Protein AF-A0A1G3JG49-F1 (afdb_monomer)

Secondary structure (DSSP, 8-state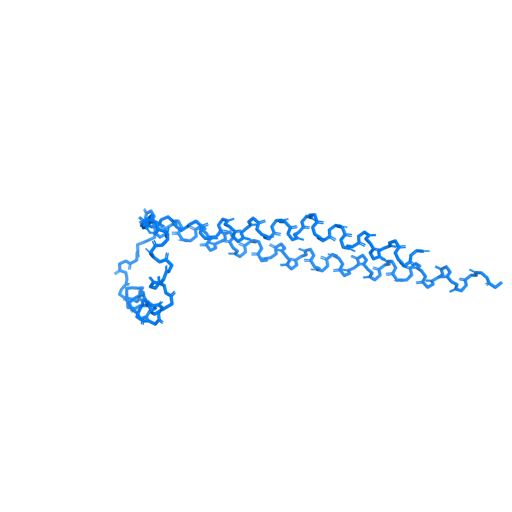):
--HHHHHHHHHHHHHHHHHHHHHHHHHHHHHHHHHHHHHHHHHHHTTSS-TTSHHHHHHHHHHHHHHHHHHTTGGGTS---TT---HHHHHHHHHHHIIIIIHHHHHHHHHHHH-

Mean predicted aligned error: 12.76 Å

pLDDT: mean 77.14, std 14.0, range [46.72, 94.19]

Sequence (115 aa):
MCGDAAWKANSVLELLNALNGIVYIVLEAVWWIIIVQAVLSWLIAFNVINTSNEYVRNGLYALDRMTEPLYRPVRKILPDLGALDLSPM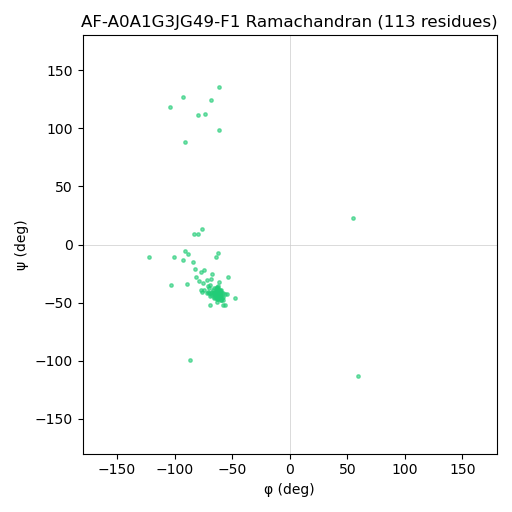VVLLAVIILQGPVRENLFGALMRAAA

Nearest PDB structures (foldseek):
  3q84-assembly2_G  TM=3.220E-01  e=6.435E+00  Homo sapiens

Foldseek 3Di:
DPPVLVVQLVVVLVVLVVVLVVVLVVLVVVLVVLVVVLVVLVCVLVCVPPCPPVVSVVVVVVVCVVCVVVCVVVCVVDPCPDSNDCPSVVVSVVSVCCNPPVSVVVSVVVSVVSD

Radius of gyration: 22.5 Å; Cα contacts (8 Å, |Δi|>4): 45; chains: 1; bounding box: 53×29×61 Å

Solvent-accessible surface area (backbone atoms only — not comparable to full-atom values): 6551 Å² total; per-residue (Å²): 142,65,70,72,60,54,57,52,33,54,54,51,53,54,51,51,53,52,51,53,52,53,53,48,54,52,53,51,51,51,50,52,52,46,49,51,52,42,51,52,47,47,36,46,47,69,56,74,45,76,62,84,48,68,69,52,51,53,48,49,56,54,50,48,68,72,40,45,83,70,43,56,69,52,61,73,75,46,80,87,62,80,55,66,78,58,63,48,57,56,52,49,52,52,49,50,45,47,64,43,64,49,44,52,52,53,50,52,51,52,54,63,74,56,104

Structure (mmCIF, N/CA/C/O backbone):
data_AF-A0A1G3JG49-F1
#
_entry.id   AF-A0A1G3JG49-F1
#
loop_
_atom_site.group_PDB
_atom_site.id
_atom_site.type_symbol
_atom_site.label_atom_id
_atom_site.label_alt_id
_atom_site.label_comp_id
_atom_site.label_asym_id
_atom_site.label_entity_id
_atom_site.label_seq_id
_atom_site.pdbx_PDB_ins_code
_atom_site.Cartn_x
_atom_site.Cartn_y
_atom_site.Cartn_z
_atom_site.occupancy
_atom_site.B_iso_or_equiv
_atom_site.auth_seq_id
_atom_site.auth_comp_id
_atom_site.auth_asym_id
_atom_site.auth_atom_id
_atom_site.pdbx_PDB_model_num
ATOM 1 N N . MET A 1 1 ? 30.416 -0.062 -36.843 1.00 56.69 1 MET A N 1
ATOM 2 C CA . MET A 1 1 ? 28.957 0.025 -36.610 1.00 56.69 1 MET A CA 1
ATOM 3 C C . MET A 1 1 ? 28.573 -0.649 -35.278 1.00 56.69 1 MET A C 1
ATOM 5 O O . MET A 1 1 ? 27.666 -1.456 -35.260 1.00 56.69 1 MET A O 1
ATOM 9 N N . CYS A 1 2 ? 29.295 -0.388 -34.174 1.00 64.50 2 CYS A N 1
ATOM 10 C CA . CYS A 1 2 ? 29.064 -1.042 -32.863 1.00 64.50 2 CYS A CA 1
ATOM 11 C C . CYS A 1 2 ? 28.764 -0.026 -31.735 1.00 64.50 2 CYS A C 1
ATOM 13 O O . CYS A 1 2 ? 28.332 -0.389 -30.647 1.00 64.50 2 CYS A O 1
ATOM 15 N N . GLY A 1 3 ? 28.964 1.274 -31.985 1.00 68.88 3 GLY A N 1
ATOM 16 C CA . GLY A 1 3 ? 28.714 2.311 -30.980 1.00 68.88 3 GLY A CA 1
ATOM 17 C C . GLY A 1 3 ? 27.228 2.581 -30.750 1.00 68.88 3 GLY A C 1
ATOM 18 O O . GLY A 1 3 ? 26.859 3.086 -29.695 1.00 68.88 3 GLY A O 1
ATOM 19 N N . ASP A 1 4 ? 26.375 2.233 -31.715 1.00 73.44 4 ASP A N 1
ATOM 20 C CA . ASP A 1 4 ? 24.958 2.567 -31.710 1.00 73.44 4 ASP A CA 1
ATOM 21 C C . ASP A 1 4 ? 24.078 1.638 -30.860 1.00 73.44 4 ASP A C 1
ATOM 23 O O . ASP A 1 4 ? 23.060 2.060 -30.313 1.00 73.44 4 ASP A O 1
ATOM 27 N N . ALA A 1 5 ? 24.491 0.384 -30.698 1.00 73.75 5 ALA A N 1
ATOM 28 C CA . ALA A 1 5 ? 23.834 -0.558 -29.796 1.00 73.75 5 ALA A CA 1
ATOM 29 C C . ALA A 1 5 ? 24.191 -0.285 -28.323 1.00 73.75 5 ALA A C 1
ATOM 31 O O . ALA A 1 5 ? 23.315 -0.290 -27.460 1.00 73.75 5 ALA A O 1
ATOM 32 N N . ALA A 1 6 ? 25.459 0.034 -28.040 1.00 74.44 6 ALA A N 1
ATOM 33 C CA . ALA A 1 6 ? 25.945 0.263 -26.680 1.00 74.44 6 ALA A CA 1
ATOM 34 C C . ALA A 1 6 ? 25.326 1.507 -26.016 1.00 74.44 6 ALA A C 1
ATOM 36 O O . ALA A 1 6 ? 25.003 1.475 -24.829 1.00 74.44 6 ALA A O 1
ATOM 37 N N . TRP A 1 7 ? 25.100 2.596 -26.767 1.00 70.81 7 TRP A N 1
ATOM 38 C CA . TRP A 1 7 ? 24.440 3.776 -26.192 1.00 70.81 7 TRP A CA 1
ATOM 39 C C . TRP A 1 7 ? 22.964 3.517 -25.868 1.00 70.81 7 TRP A C 1
ATOM 41 O O . TRP A 1 7 ? 22.464 4.024 -24.861 1.00 70.81 7 TRP A O 1
ATOM 51 N N . LYS A 1 8 ? 22.269 2.710 -26.687 1.00 76.25 8 LYS A N 1
ATOM 52 C CA . LYS A 1 8 ? 20.870 2.328 -26.438 1.00 76.25 8 LYS A CA 1
ATOM 53 C C . LYS A 1 8 ? 20.758 1.472 -25.185 1.00 76.25 8 LYS A C 1
ATOM 55 O O . LYS A 1 8 ? 19.912 1.769 -24.350 1.00 76.25 8 LYS A O 1
ATOM 60 N N . ALA A 1 9 ? 21.638 0.481 -25.030 1.00 80.12 9 ALA A N 1
ATOM 61 C CA . ALA A 1 9 ? 21.679 -0.375 -23.849 1.00 80.12 9 ALA A CA 1
ATOM 62 C C . ALA A 1 9 ? 21.881 0.450 -22.567 1.00 80.12 9 ALA A C 1
ATOM 64 O O . ALA A 1 9 ? 21.037 0.397 -21.679 1.00 80.12 9 ALA A O 1
ATOM 65 N N . ASN A 1 10 ? 22.900 1.317 -22.507 1.00 85.38 10 ASN A N 1
ATOM 66 C CA . ASN A 1 10 ? 23.126 2.175 -21.334 1.00 85.38 10 ASN A CA 1
ATOM 67 C C . ASN A 1 10 ? 21.918 3.065 -21.010 1.00 85.38 10 ASN A C 1
ATOM 69 O O . ASN A 1 10 ? 21.524 3.171 -19.855 1.00 85.38 10 ASN A O 1
ATOM 73 N N . SER A 1 11 ? 21.280 3.651 -22.026 1.00 87.44 11 SER A N 1
ATOM 74 C CA . SER A 1 11 ? 20.087 4.485 -21.821 1.00 87.44 11 SER A CA 1
ATOM 75 C C . SER A 1 11 ? 18.921 3.685 -21.229 1.00 87.44 11 SER A C 1
ATOM 77 O O . SER A 1 11 ? 18.226 4.164 -20.338 1.00 87.44 11 SER A O 1
ATOM 79 N N . VAL A 1 12 ? 18.707 2.454 -21.702 1.00 87.31 12 VAL A N 1
ATOM 80 C CA . VAL A 1 12 ? 17.647 1.570 -21.196 1.00 87.31 12 VAL A CA 1
ATOM 81 C C . VAL A 1 12 ? 17.932 1.135 -19.757 1.00 87.31 12 VAL A C 1
ATOM 83 O O . VAL A 1 12 ? 17.016 1.143 -18.937 1.00 87.31 12 VAL A O 1
ATOM 86 N N . LEU A 1 13 ? 19.186 0.818 -19.422 1.00 88.06 13 LEU A N 1
ATOM 87 C CA . LEU A 1 13 ? 19.586 0.430 -18.065 1.00 88.06 13 LEU A CA 1
ATOM 88 C C . LEU A 1 13 ? 19.365 1.567 -17.051 1.00 88.06 13 LEU A C 1
ATOM 90 O O . LEU A 1 13 ? 18.848 1.323 -15.961 1.00 88.06 13 LEU A O 1
ATOM 94 N N . GLU A 1 14 ? 19.679 2.811 -17.422 1.00 90.50 14 GLU A N 1
ATOM 95 C CA . GLU A 1 14 ? 19.413 3.990 -16.582 1.00 90.50 14 GLU A CA 1
ATOM 96 C C . GLU A 1 14 ? 17.908 4.196 -16.338 1.00 90.50 14 GLU A C 1
ATOM 98 O O . GLU A 1 14 ? 17.479 4.433 -15.206 1.00 90.50 14 GLU A O 1
ATOM 103 N N . LEU A 1 15 ? 17.079 4.041 -17.378 1.00 90.44 15 LEU A N 1
ATOM 104 C CA . LEU A 1 15 ? 15.620 4.145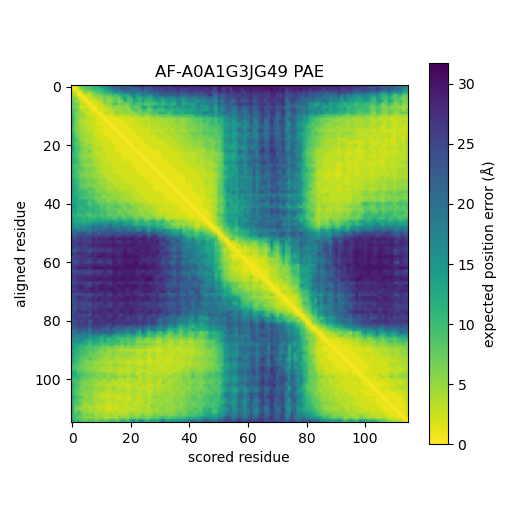 -17.253 1.00 90.44 15 LEU A CA 1
ATOM 105 C C . LEU A 1 15 ? 15.041 3.044 -16.361 1.00 90.44 15 LEU A C 1
ATOM 107 O O . LEU A 1 15 ? 14.183 3.314 -15.519 1.00 90.44 15 LEU A O 1
ATOM 111 N N . LEU A 1 16 ? 15.522 1.812 -16.522 1.00 91.12 16 LEU A N 1
ATOM 112 C CA . LEU A 1 16 ? 15.134 0.683 -15.687 1.00 91.12 16 LEU A CA 1
ATOM 113 C C . LEU A 1 16 ? 15.487 0.961 -14.215 1.00 91.12 16 LEU A C 1
ATOM 115 O O . LEU A 1 16 ? 14.621 0.827 -13.346 1.00 91.12 16 LEU A O 1
ATOM 119 N N . ASN A 1 17 ? 16.704 1.428 -13.927 1.00 91.62 17 ASN A N 1
ATOM 120 C CA . ASN A 1 17 ? 17.126 1.760 -12.562 1.00 91.62 17 ASN A CA 1
ATOM 121 C C . ASN A 1 17 ? 16.255 2.859 -11.936 1.00 91.62 17 ASN A C 1
ATOM 123 O O . ASN A 1 17 ? 15.821 2.722 -10.787 1.00 91.62 17 ASN A O 1
ATOM 127 N N . ALA A 1 18 ? 15.945 3.913 -12.696 1.00 92.56 18 ALA A N 1
ATOM 128 C CA . ALA A 1 18 ? 15.058 4.981 -12.243 1.00 92.56 18 ALA A CA 1
ATOM 129 C C . ALA A 1 18 ? 13.648 4.455 -11.914 1.00 92.56 18 ALA A C 1
ATOM 131 O O . ALA A 1 18 ? 13.098 4.773 -10.857 1.00 92.56 18 ALA A O 1
ATOM 132 N N . LEU A 1 19 ? 13.081 3.599 -12.772 1.00 93.00 19 LEU A N 1
ATOM 133 C CA . LEU A 1 19 ? 11.774 2.977 -12.540 1.00 93.00 19 LEU A CA 1
ATOM 134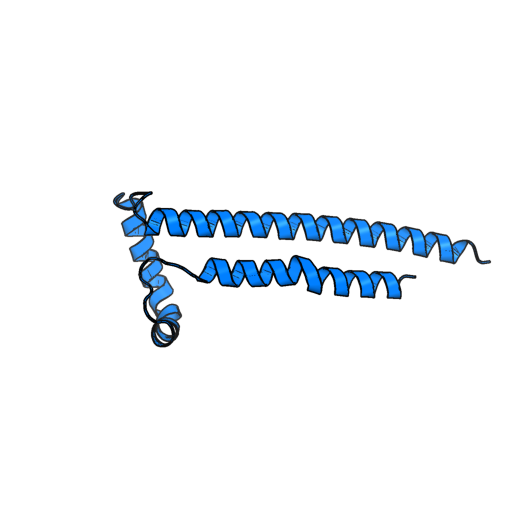 C C . LEU A 1 19 ? 11.768 2.087 -11.290 1.00 93.00 19 LEU A C 1
ATOM 136 O O . LEU A 1 19 ? 10.840 2.176 -10.486 1.00 93.00 19 LEU A O 1
ATOM 140 N N . ASN A 1 20 ? 12.807 1.274 -11.082 1.00 94.19 20 ASN A N 1
ATOM 141 C CA . ASN A 1 20 ? 12.934 0.446 -9.881 1.00 94.19 20 ASN A CA 1
ATOM 142 C C . ASN A 1 20 ? 12.986 1.294 -8.598 1.00 94.19 20 ASN A C 1
ATOM 144 O O . ASN A 1 20 ? 12.349 0.943 -7.604 1.00 94.19 20 ASN A O 1
ATOM 148 N N . GLY A 1 21 ? 13.683 2.436 -8.632 1.00 91.62 21 GLY A N 1
ATOM 149 C CA . GLY A 1 21 ? 13.719 3.394 -7.524 1.00 91.62 21 GLY A C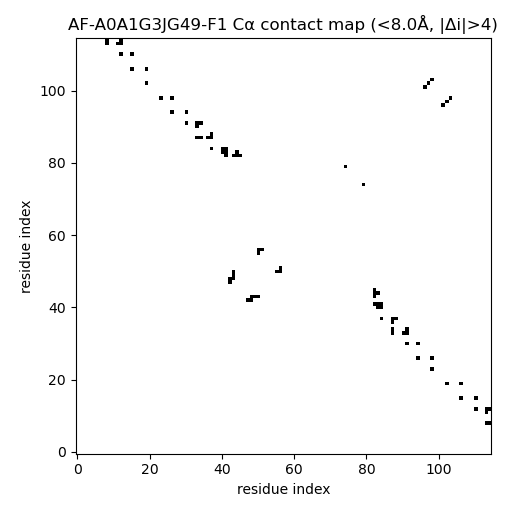A 1
ATOM 150 C C . GLY A 1 21 ? 12.349 4.006 -7.214 1.00 91.62 21 GLY A C 1
ATOM 151 O O . GLY A 1 21 ? 11.953 4.080 -6.052 1.00 91.62 21 GLY A O 1
ATOM 152 N N . ILE A 1 22 ? 11.578 4.374 -8.241 1.00 94.00 22 ILE A N 1
ATOM 153 C CA . ILE A 1 22 ? 10.208 4.883 -8.061 1.00 94.00 22 ILE A CA 1
ATOM 154 C C . ILE A 1 22 ? 9.312 3.806 -7.433 1.00 94.00 22 ILE A C 1
ATOM 156 O O . ILE A 1 22 ? 8.613 4.078 -6.457 1.00 94.00 22 ILE A O 1
ATOM 160 N N . VAL A 1 23 ? 9.364 2.572 -7.946 1.00 93.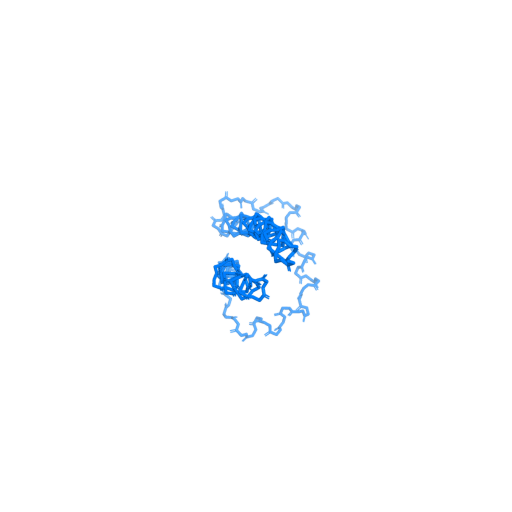19 23 VAL A N 1
ATOM 161 C CA . VAL A 1 23 ? 8.601 1.439 -7.394 1.00 93.19 23 VAL A CA 1
ATOM 162 C C . VAL A 1 23 ? 8.992 1.169 -5.940 1.00 93.19 23 VAL A C 1
ATOM 164 O O . VAL A 1 23 ? 8.114 0.923 -5.113 1.00 93.19 23 VAL A O 1
ATOM 167 N N . TYR A 1 24 ? 10.284 1.257 -5.602 1.00 93.38 24 TYR A N 1
ATOM 168 C CA . TYR A 1 24 ? 10.757 1.146 -4.222 1.00 93.38 24 TYR A CA 1
ATOM 169 C C . TYR A 1 24 ? 10.080 2.174 -3.314 1.00 93.38 24 TYR A C 1
ATOM 171 O O . TYR A 1 24 ? 9.506 1.792 -2.299 1.00 93.38 24 TYR A O 1
ATOM 179 N N . ILE A 1 25 ? 10.112 3.455 -3.691 1.00 94.00 25 ILE A N 1
ATOM 180 C CA . ILE A 1 25 ? 9.566 4.548 -2.873 1.00 94.00 25 ILE A CA 1
ATOM 181 C C . ILE A 1 25 ? 8.058 4.374 -2.659 1.00 94.00 25 ILE A C 1
ATOM 183 O O . ILE A 1 25 ? 7.560 4.585 -1.554 1.00 94.00 25 ILE A O 1
ATOM 187 N N . VAL A 1 26 ? 7.325 3.958 -3.695 1.00 93.69 26 VAL A N 1
ATOM 188 C CA . VAL A 1 26 ? 5.878 3.723 -3.592 1.00 93.69 26 VAL A CA 1
ATOM 189 C C . VAL A 1 26 ? 5.568 2.554 -2.655 1.00 93.69 26 VAL A C 1
ATOM 191 O O . VAL A 1 26 ? 4.703 2.685 -1.789 1.00 93.69 26 VAL A O 1
ATOM 194 N N . LEU A 1 27 ? 6.273 1.427 -2.791 1.00 90.56 27 LEU A N 1
ATOM 195 C CA . LEU A 1 27 ? 6.085 0.269 -1.910 1.00 90.56 27 LEU A CA 1
ATOM 196 C C . LEU A 1 27 ? 6.448 0.594 -0.455 1.00 90.56 27 LEU A C 1
ATOM 198 O O . LEU A 1 27 ? 5.732 0.181 0.453 1.00 90.56 27 LEU A O 1
ATOM 202 N N . GLU A 1 28 ? 7.500 1.385 -0.241 1.00 92.31 28 GLU A N 1
ATOM 203 C CA . GLU A 1 28 ? 7.906 1.874 1.080 1.00 92.31 28 GLU A CA 1
ATOM 204 C C . GLU A 1 28 ? 6.818 2.760 1.709 1.00 92.31 28 GLU A C 1
ATOM 206 O O . GLU A 1 28 ? 6.456 2.586 2.871 1.00 92.31 28 GLU A O 1
ATOM 211 N N . ALA A 1 29 ? 6.230 3.679 0.937 1.00 92.75 29 ALA A N 1
ATOM 212 C CA . ALA A 1 29 ? 5.130 4.514 1.417 1.00 92.75 29 ALA A CA 1
ATOM 213 C C . ALA A 1 29 ? 3.908 3.670 1.819 1.00 92.75 29 ALA A C 1
ATOM 215 O O . ALA A 1 29 ? 3.315 3.899 2.874 1.00 92.75 29 ALA A O 1
ATOM 216 N N . VAL A 1 30 ? 3.558 2.659 1.015 1.00 90.38 30 VAL A N 1
ATOM 217 C CA . VAL A 1 30 ? 2.484 1.705 1.336 1.00 90.38 30 VAL A CA 1
ATOM 218 C C . VAL A 1 30 ? 2.800 0.933 2.619 1.00 90.38 30 VAL A C 1
ATOM 220 O O . VAL A 1 30 ? 1.921 0.785 3.468 1.00 90.38 30 VAL A O 1
ATOM 223 N N . TRP A 1 31 ? 4.048 0.497 2.799 1.00 90.44 31 TRP A N 1
ATOM 224 C CA . TRP A 1 31 ? 4.497 -0.188 4.011 1.00 90.44 31 TRP A CA 1
ATOM 225 C C . TRP A 1 31 ? 4.282 0.676 5.262 1.00 90.44 31 TRP A C 1
ATOM 227 O O . TRP A 1 31 ? 3.657 0.220 6.222 1.00 90.44 31 TRP A O 1
ATOM 237 N N . TRP A 1 32 ? 4.687 1.951 5.226 1.00 90.12 32 TRP A N 1
ATOM 238 C CA . TRP A 1 32 ? 4.474 2.883 6.341 1.00 90.12 32 TRP A CA 1
ATOM 239 C C . TRP A 1 32 ? 2.996 3.144 6.633 1.00 90.12 32 TRP A C 1
ATOM 241 O O . TRP A 1 32 ? 2.607 3.184 7.800 1.00 90.12 32 TRP A O 1
ATOM 251 N N . ILE A 1 33 ? 2.156 3.274 5.602 1.00 88.50 33 ILE A N 1
ATOM 252 C CA . ILE A 1 33 ? 0.705 3.441 5.776 1.00 88.50 33 ILE A CA 1
ATOM 253 C C . ILE A 1 33 ? 0.105 2.228 6.501 1.00 88.50 33 ILE A C 1
ATOM 255 O O . ILE A 1 33 ? -0.665 2.402 7.449 1.00 88.50 33 ILE A O 1
ATOM 259 N N . ILE A 1 34 ? 0.488 1.010 6.109 1.00 87.31 34 ILE A N 1
ATOM 260 C CA . ILE A 1 34 ? 0.009 -0.228 6.744 1.00 87.31 34 ILE A CA 1
ATOM 261 C C . ILE A 1 34 ? 0.489 -0.316 8.193 1.00 87.31 34 ILE A C 1
ATOM 263 O O . ILE A 1 34 ? -0.293 -0.689 9.066 1.00 87.31 34 ILE A O 1
ATOM 267 N N . ILE A 1 35 ? 1.740 0.060 8.477 1.00 88.06 35 ILE A N 1
ATOM 268 C CA . ILE A 1 35 ? 2.257 0.120 9.851 1.00 88.06 35 ILE A CA 1
ATOM 269 C C . ILE A 1 35 ? 1.443 1.095 10.698 1.00 88.06 35 ILE A C 1
ATOM 271 O O . ILE A 1 35 ? 1.014 0.733 11.792 1.00 88.06 35 ILE A O 1
ATOM 275 N N . VAL A 1 36 ? 1.186 2.308 10.202 1.00 88.31 36 VAL A N 1
ATOM 276 C CA . VAL A 1 36 ? 0.375 3.297 10.925 1.00 88.31 36 VAL A CA 1
ATOM 277 C C . VAL A 1 36 ? -1.027 2.748 11.186 1.00 88.31 36 VAL A C 1
ATOM 279 O O . VAL A 1 36 ? -1.514 2.839 12.311 1.00 88.31 36 VAL A O 1
ATOM 282 N N . GLN A 1 37 ? -1.655 2.119 10.193 1.00 81.81 37 GLN A N 1
ATOM 283 C CA . GLN A 1 37 ? -2.965 1.487 10.350 1.00 81.81 37 GLN A CA 1
ATOM 284 C C . GLN A 1 37 ? -2.944 0.353 11.390 1.00 81.81 37 GLN A C 1
ATOM 286 O O . GLN A 1 37 ? -3.841 0.284 12.230 1.00 81.81 37 GLN A O 1
ATOM 291 N N . ALA A 1 38 ? -1.920 -0.504 11.372 1.00 86.44 38 ALA A N 1
ATOM 292 C CA . ALA A 1 38 ? -1.750 -1.596 12.331 1.00 86.44 38 ALA A CA 1
ATOM 293 C C . ALA A 1 38 ? -1.585 -1.066 13.762 1.00 86.44 38 ALA A C 1
ATOM 295 O O . ALA A 1 38 ? -2.261 -1.520 14.685 1.00 86.44 38 ALA A O 1
ATOM 296 N N . VAL A 1 39 ? -0.733 -0.053 13.934 1.00 86.25 39 VAL A N 1
ATOM 297 C CA . VAL A 1 39 ? -0.506 0.602 15.225 1.00 86.25 39 VAL A CA 1
ATOM 298 C C . VAL A 1 39 ? -1.786 1.275 15.718 1.00 86.25 39 VAL A C 1
ATOM 300 O O . VAL A 1 39 ? -2.154 1.079 16.872 1.00 86.25 39 VAL A O 1
ATOM 303 N N . LEU A 1 40 ? -2.510 2.010 14.865 1.00 79.56 40 LEU A N 1
ATOM 304 C CA . LEU A 1 40 ? -3.800 2.613 15.225 1.00 79.56 40 LEU A CA 1
ATOM 305 C C . LEU A 1 40 ? -4.829 1.555 15.643 1.00 79.56 40 LEU A C 1
ATOM 307 O O . LEU A 1 40 ? -5.527 1.748 16.640 1.00 79.56 40 LEU A O 1
ATOM 311 N N . SER A 1 41 ? -4.884 0.424 14.932 1.00 74.56 41 SER A N 1
ATOM 312 C CA . SER A 1 41 ? -5.743 -0.707 15.289 1.00 74.56 41 SER A CA 1
ATOM 313 C C . SER A 1 41 ? -5.411 -1.238 16.684 1.00 74.56 41 SER A C 1
ATOM 315 O O . SER A 1 41 ? -6.314 -1.427 17.497 1.00 74.56 41 SER A O 1
ATOM 317 N N . TRP A 1 42 ? -4.127 -1.420 17.010 1.00 82.69 42 TRP A N 1
ATOM 318 C CA . TRP A 1 42 ? -3.711 -1.845 18.350 1.00 82.69 42 TRP A CA 1
ATOM 319 C C . TRP A 1 42 ? -3.988 -0.795 19.427 1.00 82.69 42 TRP A C 1
ATOM 321 O O . TRP A 1 42 ? -4.428 -1.145 20.519 1.00 82.69 42 TRP A O 1
ATOM 331 N N . LEU A 1 43 ? -3.786 0.492 19.140 1.00 82.69 43 LEU A N 1
ATOM 332 C CA . LEU A 1 43 ? -4.070 1.568 20.093 1.00 82.69 43 LEU A CA 1
ATOM 333 C C . LEU A 1 43 ? -5.559 1.632 20.468 1.00 82.69 43 LEU A C 1
ATOM 335 O O . LEU A 1 43 ? -5.891 1.875 21.630 1.00 82.69 43 LEU A O 1
ATOM 339 N N . ILE A 1 44 ? -6.453 1.375 19.512 1.00 73.44 44 ILE A N 1
ATOM 340 C CA . ILE A 1 44 ? -7.895 1.239 19.761 1.00 73.44 44 ILE A CA 1
ATOM 341 C C . ILE A 1 44 ? -8.184 -0.048 20.545 1.00 73.44 44 ILE A C 1
ATOM 343 O O . ILE A 1 44 ? -8.938 -0.026 21.518 1.00 73.44 44 ILE A O 1
ATOM 347 N N . ALA A 1 45 ? -7.553 -1.159 20.162 1.00 71.56 45 ALA A N 1
ATOM 348 C CA . ALA A 1 45 ? -7.753 -2.466 20.779 1.00 71.56 45 ALA A CA 1
ATOM 349 C C . ALA A 1 45 ? -7.381 -2.516 22.264 1.00 71.56 45 ALA A C 1
ATOM 351 O O . ALA A 1 45 ? -8.097 -3.109 23.071 1.00 71.56 45 ALA A O 1
ATOM 352 N N . PHE A 1 46 ? -6.281 -1.860 22.632 1.00 74.81 46 PHE A N 1
ATOM 353 C CA . PHE A 1 46 ? -5.820 -1.744 24.014 1.00 74.81 46 PHE A CA 1
ATOM 354 C C . PHE A 1 46 ? -6.509 -0.616 24.788 1.00 74.81 46 PHE A C 1
ATOM 356 O O . PHE A 1 46 ? -6.094 -0.303 25.903 1.00 74.81 46 PHE A O 1
ATOM 363 N N . ASN A 1 47 ? -7.553 -0.000 24.218 1.00 69.38 47 ASN A N 1
ATOM 364 C CA . ASN A 1 47 ? -8.279 1.120 24.820 1.00 69.38 47 ASN A CA 1
ATOM 365 C C . ASN A 1 47 ? -7.359 2.302 25.198 1.00 69.38 47 ASN A C 1
ATOM 367 O O . ASN A 1 47 ? -7.692 3.113 26.061 1.00 69.38 47 ASN A O 1
ATOM 371 N N . VAL A 1 48 ? -6.191 2.404 24.547 1.00 71.88 48 VAL A N 1
ATOM 372 C CA . VAL A 1 48 ? -5.254 3.529 24.699 1.00 71.88 48 VAL A CA 1
ATOM 373 C C . VAL A 1 48 ? -5.868 4.775 24.064 1.00 71.88 48 VAL A C 1
ATOM 375 O O . VAL A 1 48 ? -5.757 5.874 24.603 1.00 71.88 48 VAL A O 1
ATOM 378 N N . ILE A 1 49 ? -6.570 4.590 22.941 1.00 61.56 49 ILE A N 1
ATOM 379 C CA . ILE A 1 49 ? -7.441 5.594 22.331 1.00 61.56 49 ILE A CA 1
ATOM 380 C C . ILE A 1 49 ? -8.887 5.204 22.636 1.00 61.56 49 ILE A C 1
ATOM 382 O O . ILE A 1 49 ? -9.364 4.149 22.224 1.00 61.56 49 ILE A O 1
ATOM 386 N N . ASN A 1 50 ? -9.592 6.069 23.359 1.00 57.47 50 ASN A N 1
ATOM 387 C CA . ASN A 1 50 ? -10.950 5.799 23.804 1.00 57.47 50 ASN A CA 1
ATOM 388 C C . ASN A 1 50 ? -11.958 6.054 22.664 1.00 57.47 50 ASN A C 1
ATOM 390 O O . ASN A 1 50 ? -12.197 7.196 22.268 1.00 57.47 50 ASN A O 1
ATOM 394 N N . THR A 1 51 ? -12.580 4.993 22.148 1.00 53.53 51 THR A N 1
ATOM 395 C CA . THR A 1 51 ? -13.624 5.054 21.105 1.00 53.53 51 THR A CA 1
ATOM 396 C C . THR A 1 51 ? -15.013 5.419 21.645 1.00 53.53 51 THR A C 1
ATOM 398 O O . THR A 1 51 ? -15.989 5.389 20.897 1.00 53.53 51 THR A O 1
ATOM 401 N N . SER A 1 52 ? -15.126 5.814 22.921 1.00 51.56 52 SER A N 1
ATOM 402 C CA . SER A 1 52 ? -16.382 6.254 23.560 1.00 51.56 52 SER A CA 1
ATOM 403 C C . SER A 1 52 ? -17.022 7.505 22.948 1.00 51.56 52 SER A C 1
ATOM 405 O O . SER A 1 52 ? -18.149 7.846 23.308 1.00 51.56 52 SER A O 1
ATOM 407 N N . ASN A 1 53 ? -16.349 8.175 22.011 1.00 48.88 53 ASN A N 1
ATOM 408 C CA . ASN A 1 53 ? -16.922 9.281 21.262 1.00 48.88 53 ASN A CA 1
ATOM 409 C C . ASN A 1 53 ? -18.035 8.762 20.325 1.00 48.88 53 ASN A C 1
ATOM 411 O O . ASN A 1 53 ? -17.800 7.881 19.495 1.00 48.88 53 ASN A O 1
ATOM 415 N N . GLU A 1 54 ? -19.249 9.308 20.440 1.00 55.75 54 GLU A N 1
ATOM 416 C CA . GLU A 1 54 ? -20.459 8.851 19.728 1.00 55.75 54 GLU A CA 1
ATOM 417 C C . GLU A 1 54 ? -20.296 8.752 18.206 1.00 55.75 54 GLU A C 1
ATOM 419 O O . GLU A 1 54 ? -20.910 7.902 17.559 1.00 55.75 54 GLU A O 1
ATOM 424 N N . TYR A 1 55 ? -19.401 9.561 17.644 1.00 53.47 55 TYR A N 1
ATOM 425 C CA . TYR A 1 55 ? -19.026 9.534 16.234 1.00 53.47 55 TYR A CA 1
ATOM 426 C C . TYR A 1 55 ? -18.377 8.209 15.801 1.00 53.47 55 TYR A C 1
ATOM 428 O O . TYR A 1 55 ? -18.686 7.697 14.726 1.00 53.47 55 TYR A O 1
ATOM 436 N N . VAL A 1 56 ? -17.525 7.613 16.642 1.00 55.66 56 VAL A N 1
ATOM 437 C CA . VAL A 1 56 ? -16.827 6.353 16.332 1.00 55.66 56 VAL A CA 1
ATOM 438 C C . VAL A 1 56 ? -17.772 5.162 16.481 1.00 55.66 56 VAL A C 1
ATOM 440 O O . VAL A 1 56 ? -17.787 4.275 15.630 1.00 55.66 56 VAL A O 1
ATOM 443 N N . ARG A 1 57 ? -18.633 5.177 17.506 1.00 60.41 57 ARG A N 1
ATOM 444 C CA . ARG A 1 57 ? -19.650 4.136 17.725 1.00 60.41 57 ARG A CA 1
ATOM 445 C C . ARG A 1 57 ? -20.675 4.079 16.591 1.00 60.41 57 ARG A C 1
ATOM 447 O O . ARG A 1 57 ? -21.013 2.990 16.136 1.00 60.41 57 ARG A O 1
ATOM 454 N N . ASN A 1 58 ? -21.134 5.233 16.108 1.00 56.38 58 ASN A N 1
ATOM 455 C CA . ASN A 1 58 ? -22.075 5.298 14.987 1.00 56.38 58 ASN A CA 1
ATOM 456 C C . ASN A 1 58 ? -21.415 4.907 13.655 1.00 56.38 58 ASN A C 1
ATOM 458 O O . ASN A 1 58 ? -22.047 4.236 12.841 1.00 56.38 58 ASN A O 1
ATOM 462 N N . GLY A 1 59 ? -20.136 5.253 13.459 1.00 64.56 59 GLY A N 1
ATOM 463 C CA . GLY A 1 59 ? -19.354 4.803 12.304 1.00 64.56 59 GLY A CA 1
ATOM 464 C C . GLY A 1 59 ? -19.161 3.285 12.279 1.00 64.56 59 GLY A C 1
ATOM 465 O O . GLY A 1 59 ? -19.418 2.654 11.257 1.00 64.56 59 GLY A O 1
ATOM 466 N N . LEU A 1 60 ? -18.795 2.688 13.419 1.00 59.44 60 LEU A N 1
ATOM 467 C CA . LEU A 1 60 ? -18.647 1.236 13.567 1.00 59.44 60 LEU A CA 1
ATOM 468 C C . LEU A 1 60 ? -19.963 0.497 13.314 1.00 59.44 60 LEU A C 1
ATOM 470 O O . LEU A 1 60 ? -19.972 -0.466 12.559 1.00 59.44 60 LEU A O 1
ATOM 474 N N . TYR A 1 61 ? -21.083 0.985 13.852 1.00 68.31 61 TYR A N 1
ATOM 475 C CA . TYR A 1 61 ? -22.396 0.379 13.608 1.00 68.31 61 TYR A CA 1
ATOM 476 C C . TYR A 1 61 ? -22.833 0.446 12.139 1.00 68.31 61 TYR A C 1
ATOM 478 O O . TYR A 1 61 ? -23.463 -0.487 11.642 1.00 68.31 61 TYR A O 1
ATOM 486 N N . ALA A 1 62 ? -22.525 1.539 11.435 1.00 72.00 62 ALA A N 1
ATOM 487 C CA . ALA A 1 62 ? -22.840 1.673 10.013 1.00 72.00 62 ALA A CA 1
ATOM 488 C C . ALA A 1 62 ? -21.962 0.752 9.149 1.00 72.00 62 ALA A C 1
ATOM 490 O O . ALA A 1 62 ? -22.463 0.105 8.227 1.00 72.00 62 ALA A O 1
ATOM 491 N N . LEU A 1 63 ? -20.672 0.654 9.482 1.00 60.53 63 LEU A N 1
ATOM 492 C CA . LEU A 1 63 ? -19.711 -0.206 8.793 1.00 60.53 63 LEU A CA 1
ATOM 493 C C . LEU A 1 63 ? -19.995 -1.692 9.025 1.00 60.53 63 LEU A C 1
ATOM 495 O O . LEU A 1 63 ? -20.005 -2.452 8.057 1.00 60.53 63 LEU A O 1
ATOM 499 N N . ASP A 1 64 ? -20.305 -2.105 10.257 1.00 68.31 64 ASP A N 1
ATOM 500 C CA . ASP A 1 64 ? -20.673 -3.493 10.571 1.00 68.31 64 ASP A CA 1
ATOM 501 C C . ASP A 1 64 ? -21.890 -3.920 9.752 1.00 68.31 64 ASP A C 1
ATOM 503 O O . ASP A 1 64 ? -21.877 -4.962 9.109 1.00 68.31 64 ASP A O 1
ATOM 507 N N . ARG A 1 65 ? -22.915 -3.070 9.665 1.00 71.81 65 ARG A N 1
ATOM 508 C CA . ARG A 1 65 ? -24.157 -3.395 8.951 1.00 71.81 65 ARG A CA 1
ATOM 509 C C . ARG A 1 65 ? -23.984 -3.491 7.435 1.00 71.81 65 ARG A C 1
ATOM 511 O O . ARG A 1 65 ? -24.707 -4.235 6.777 1.00 71.81 65 ARG A O 1
ATOM 518 N N . MET A 1 66 ? -23.034 -2.743 6.876 1.00 66.25 66 MET A N 1
ATOM 519 C CA . MET A 1 66 ? -22.689 -2.825 5.453 1.00 66.25 66 MET A CA 1
ATOM 520 C C . MET A 1 66 ? -21.801 -4.028 5.134 1.00 66.25 66 MET A C 1
ATOM 522 O O . MET A 1 66 ? -21.880 -4.581 4.038 1.00 66.25 66 MET A O 1
ATOM 526 N N . THR A 1 67 ? -20.962 -4.442 6.078 1.00 61.66 67 THR A N 1
ATOM 527 C CA . THR A 1 67 ? -19.957 -5.483 5.854 1.00 61.66 67 THR A CA 1
ATOM 528 C C . THR A 1 67 ? -20.370 -6.860 6.381 1.00 61.66 67 THR A C 1
ATOM 530 O O . THR A 1 67 ? -19.787 -7.873 5.994 1.00 61.66 67 THR A O 1
ATOM 533 N N . GLU A 1 68 ? -21.449 -6.934 7.161 1.00 70.25 68 GLU A N 1
ATOM 534 C CA . GLU A 1 68 ? -22.083 -8.155 7.664 1.00 70.25 68 GLU A CA 1
ATOM 535 C C . GLU A 1 68 ? -22.314 -9.253 6.603 1.00 70.25 68 GLU A C 1
ATOM 537 O O . GLU A 1 68 ? -21.952 -10.403 6.872 1.00 70.25 68 GLU A O 1
ATOM 542 N N . PRO A 1 69 ? -22.834 -8.981 5.384 1.00 73.00 69 PRO A N 1
ATOM 543 C CA . PRO A 1 69 ? -23.002 -10.030 4.373 1.00 73.00 69 PRO A CA 1
ATOM 544 C C . PRO A 1 69 ? -21.669 -10.580 3.843 1.00 73.00 69 PRO A C 1
ATOM 546 O O . PRO A 1 69 ? -21.616 -11.735 3.420 1.00 73.00 69 PRO A O 1
ATOM 549 N N . LEU A 1 70 ? -20.596 -9.785 3.902 1.00 61.47 70 LEU A N 1
ATOM 550 C CA . LEU A 1 70 ? -19.268 -10.146 3.406 1.00 61.47 70 LEU A CA 1
ATOM 551 C C . LEU A 1 70 ? -18.412 -10.839 4.477 1.00 61.47 70 LEU A C 1
ATOM 553 O O . LEU A 1 70 ? -17.655 -11.754 4.161 1.00 61.47 70 LEU A O 1
ATOM 557 N N . TYR A 1 71 ? -18.564 -10.458 5.748 1.00 56.97 71 TYR A N 1
ATOM 558 C CA . TYR A 1 71 ? -17.835 -11.054 6.874 1.00 56.97 71 TYR A CA 1
ATOM 559 C C . TYR A 1 71 ? -18.476 -12.334 7.418 1.00 56.97 71 TYR A C 1
ATOM 561 O O . TYR A 1 71 ? -17.810 -13.104 8.114 1.00 56.97 71 TYR A O 1
ATOM 569 N N . ARG A 1 72 ? -19.738 -12.620 7.071 1.00 65.81 72 ARG A N 1
ATOM 570 C CA . ARG A 1 72 ? -20.463 -13.825 7.514 1.00 65.81 72 ARG A CA 1
ATOM 571 C C . ARG A 1 72 ? -19.746 -15.156 7.217 1.00 65.81 72 ARG A C 1
ATOM 573 O O . ARG A 1 72 ? -19.756 -16.027 8.087 1.00 65.81 72 ARG A O 1
ATOM 580 N N . PRO A 1 73 ? -19.134 -15.358 6.035 1.00 64.31 73 PRO A N 1
ATOM 581 C CA . PRO A 1 73 ? -18.378 -16.575 5.737 1.00 64.31 73 PRO A CA 1
ATOM 582 C C . PRO A 1 73 ? -17.010 -16.596 6.431 1.00 64.31 73 PRO A C 1
ATOM 584 O O . PRO A 1 73 ? -16.540 -17.655 6.830 1.00 64.31 73 PRO A O 1
ATOM 587 N N . VAL A 1 74 ? -16.384 -15.428 6.602 1.00 61.22 74 VAL A N 1
ATOM 588 C CA . VAL A 1 74 ? -15.023 -15.283 7.143 1.00 61.22 74 VAL A CA 1
ATOM 589 C C . VAL A 1 74 ? -14.995 -15.512 8.659 1.00 61.22 74 VAL A C 1
ATOM 591 O O . VAL A 1 74 ? -14.129 -16.237 9.149 1.00 61.22 74 VAL A O 1
ATOM 594 N N . ARG A 1 75 ? -16.008 -15.023 9.392 1.00 61.03 75 ARG A N 1
ATOM 595 C CA . ARG A 1 75 ? -16.195 -15.288 10.836 1.00 61.03 75 ARG A CA 1
ATOM 596 C C . ARG A 1 75 ? -16.461 -16.763 11.176 1.00 61.03 75 ARG A C 1
ATOM 598 O O . ARG A 1 75 ? -16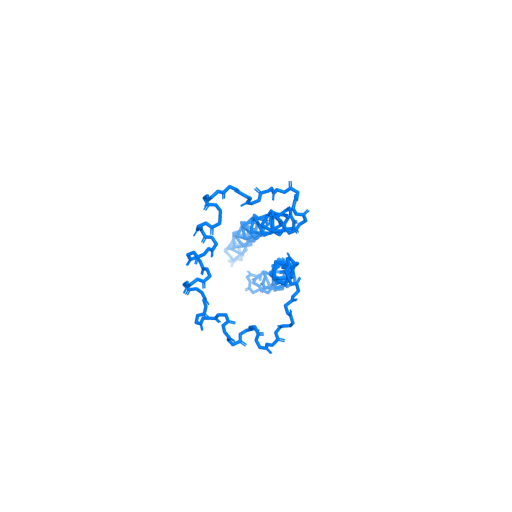.437 -17.131 12.341 1.00 61.03 75 ARG A O 1
ATOM 605 N N . LYS A 1 76 ? -16.726 -17.629 10.186 1.00 66.00 76 LYS A N 1
ATOM 606 C CA . LYS A 1 76 ? -16.822 -19.086 10.408 1.00 66.00 76 LYS A CA 1
ATOM 607 C C . LYS A 1 76 ? -15.465 -19.787 10.436 1.00 66.00 76 LYS A C 1
ATOM 609 O O . LYS A 1 76 ? -15.392 -20.911 10.922 1.00 66.00 76 LYS A O 1
ATOM 614 N N . ILE A 1 77 ? -14.436 -19.172 9.859 1.00 68.19 77 ILE A N 1
ATOM 615 C CA . ILE A 1 77 ? -13.112 -19.784 9.682 1.00 68.19 77 ILE A CA 1
ATOM 616 C C . ILE A 1 77 ? -12.127 -19.225 10.708 1.00 68.19 77 ILE A C 1
ATOM 618 O O . ILE A 1 77 ? -11.265 -19.952 11.196 1.00 68.19 77 ILE A O 1
ATOM 622 N N . LEU A 1 78 ? -12.266 -17.945 11.052 1.00 49.75 78 LEU A N 1
ATOM 623 C CA . LEU A 1 78 ? -11.439 -17.300 12.060 1.00 49.75 78 LEU A CA 1
ATOM 624 C C . LEU A 1 78 ? -12.111 -17.379 13.439 1.00 49.75 78 LEU A C 1
ATOM 626 O O . LEU A 1 78 ? -13.262 -16.961 13.560 1.00 49.75 78 LEU A O 1
ATOM 630 N N . PRO A 1 79 ? -11.418 -17.873 14.482 1.00 46.72 79 PRO A N 1
ATOM 631 C CA . PRO A 1 79 ? -11.845 -17.623 15.852 1.00 46.72 79 PRO A CA 1
ATOM 632 C C . PRO A 1 79 ? -11.810 -16.111 16.106 1.00 46.72 79 PRO A C 1
ATOM 634 O O . PRO A 1 79 ? -10.854 -15.443 15.714 1.00 46.72 79 PRO A O 1
ATOM 637 N N . ASP A 1 80 ? -12.850 -15.569 16.744 1.00 51.50 80 ASP A N 1
ATOM 638 C CA . ASP A 1 80 ? -12.914 -14.153 17.110 1.00 51.50 80 ASP A CA 1
ATOM 639 C C . ASP A 1 80 ? -11.760 -13.826 18.076 1.00 51.50 80 ASP A C 1
ATOM 641 O O . ASP A 1 80 ? -11.849 -14.055 19.281 1.00 51.50 80 ASP A O 1
ATOM 645 N N . LEU A 1 81 ? -10.663 -13.262 17.560 1.00 50.44 81 LEU A N 1
ATOM 646 C CA . LEU A 1 81 ? -9.545 -12.750 18.368 1.00 50.44 81 LEU A CA 1
ATOM 647 C C . LEU A 1 81 ? -9.875 -11.402 19.041 1.00 50.44 81 LEU A C 1
ATOM 649 O O . LEU A 1 81 ? -8.991 -10.713 19.554 1.00 50.44 81 LEU A O 1
ATOM 653 N N . GLY A 1 82 ? -11.153 -11.014 19.051 1.00 62.25 82 GLY A N 1
ATOM 654 C CA . GLY A 1 82 ? -11.625 -9.763 19.625 1.00 62.25 82 GLY A CA 1
ATOM 655 C C . GLY A 1 82 ? -10.967 -8.561 18.950 1.00 62.25 82 GLY A C 1
ATOM 656 O O . GLY A 1 82 ? -11.210 -8.288 17.781 1.00 62.25 82 GLY A O 1
ATOM 657 N N . ALA A 1 83 ? -10.143 -7.835 19.703 1.00 52.84 83 ALA A N 1
ATOM 658 C CA . ALA A 1 83 ? -9.556 -6.564 19.295 1.00 52.84 83 ALA A CA 1
ATOM 659 C C . ALA A 1 83 ? -8.183 -6.687 18.593 1.00 52.84 83 ALA A C 1
ATOM 661 O O . ALA A 1 83 ? -7.640 -5.693 18.116 1.00 52.84 83 ALA A O 1
ATOM 662 N N . LEU A 1 84 ? -7.596 -7.885 18.520 1.00 55.53 84 LEU A N 1
ATOM 663 C CA . LEU A 1 84 ? -6.279 -8.083 17.914 1.00 55.53 84 LEU A CA 1
ATOM 664 C C . LEU A 1 84 ? -6.415 -8.408 16.418 1.00 55.53 84 LEU A C 1
ATOM 666 O O . LEU A 1 84 ? -6.483 -9.574 16.030 1.00 55.53 84 LEU A O 1
ATOM 670 N N . ASP A 1 85 ? -6.454 -7.376 15.573 1.00 66.75 85 ASP A N 1
ATOM 671 C CA . ASP A 1 85 ? -6.455 -7.566 14.121 1.00 66.75 85 ASP A CA 1
ATOM 672 C C . ASP A 1 85 ? -5.060 -8.002 13.635 1.00 66.75 85 ASP A C 1
ATOM 674 O O . ASP A 1 85 ? -4.086 -7.248 13.705 1.00 66.75 85 ASP A O 1
ATOM 678 N N . LEU A 1 86 ? -4.960 -9.247 13.161 1.00 70.38 86 LEU A N 1
ATOM 679 C CA . LEU A 1 86 ? -3.751 -9.810 12.548 1.00 70.38 86 LEU A CA 1
ATOM 680 C C . LEU A 1 86 ? -3.691 -9.557 11.033 1.00 70.38 86 LEU A C 1
ATOM 682 O O . LEU A 1 86 ? -2.656 -9.806 10.410 1.00 70.38 86 LEU A O 1
ATOM 686 N N . SER A 1 87 ? -4.765 -9.042 10.429 1.00 77.31 87 SER A N 1
ATOM 687 C CA . SER A 1 87 ? -4.833 -8.751 8.992 1.00 77.31 87 SER A CA 1
ATOM 688 C C . SER A 1 87 ? -3.715 -7.811 8.517 1.00 77.31 87 SER A C 1
ATOM 690 O O . SER A 1 87 ? -3.089 -8.125 7.500 1.00 77.31 87 SER A O 1
ATOM 692 N N . PRO A 1 88 ? -3.358 -6.726 9.242 1.00 79.00 88 PRO A N 1
ATOM 693 C CA . PRO A 1 88 ? -2.269 -5.843 8.833 1.00 79.00 88 PRO A CA 1
ATOM 694 C C . PRO A 1 88 ? -0.920 -6.562 8.760 1.00 79.00 88 PRO A C 1
ATOM 696 O O . PRO A 1 88 ? -0.118 -6.250 7.888 1.00 79.00 88 PRO A O 1
ATOM 699 N N . MET A 1 89 ? -0.679 -7.562 9.618 1.00 82.00 89 MET A N 1
ATOM 700 C CA . MET A 1 89 ? 0.567 -8.337 9.608 1.00 82.00 89 MET A CA 1
ATOM 701 C C . MET A 1 89 ? 0.689 -9.200 8.352 1.00 82.00 89 MET A C 1
ATOM 703 O O . MET A 1 89 ? 1.758 -9.259 7.747 1.00 82.00 89 MET A O 1
ATOM 707 N N . VAL A 1 90 ? -0.407 -9.834 7.928 1.00 84.19 90 VAL A N 1
ATOM 708 C CA . VAL A 1 90 ? -0.434 -10.643 6.699 1.00 84.19 90 VAL A CA 1
ATOM 709 C C . VAL A 1 90 ? -0.197 -9.763 5.471 1.00 84.19 90 VAL A C 1
ATOM 711 O O . VAL A 1 90 ? 0.589 -10.122 4.593 1.00 84.19 90 VAL A O 1
ATOM 714 N N . VAL A 1 91 ? -0.825 -8.584 5.427 1.00 85.38 91 VAL A N 1
ATOM 715 C CA . VAL A 1 91 ? -0.630 -7.620 4.335 1.00 85.38 91 VAL A CA 1
ATOM 716 C C . VAL A 1 91 ? 0.807 -7.089 4.329 1.00 85.38 91 VAL A C 1
ATOM 718 O O . VAL A 1 91 ? 1.423 -7.023 3.266 1.00 85.38 91 VAL A O 1
ATOM 721 N N . LEU A 1 92 ? 1.381 -6.784 5.496 1.00 86.62 92 LEU A N 1
ATOM 722 C CA . LEU A 1 92 ? 2.773 -6.347 5.610 1.00 86.62 92 LEU A CA 1
ATOM 723 C C . LEU A 1 92 ? 3.742 -7.413 5.079 1.00 86.62 92 LEU A C 1
ATOM 725 O O . LEU A 1 92 ? 4.682 -7.088 4.356 1.00 86.62 92 LEU A O 1
ATOM 729 N N . LEU A 1 93 ? 3.484 -8.689 5.381 1.00 88.00 93 LEU A N 1
ATOM 730 C CA . LEU A 1 93 ? 4.282 -9.810 4.885 1.00 88.00 93 LEU A CA 1
ATOM 731 C C . LEU A 1 93 ? 4.244 -9.892 3.352 1.00 88.00 93 LEU A C 1
ATOM 733 O O . LEU A 1 93 ? 5.281 -10.069 2.713 1.00 88.00 93 LEU A O 1
ATOM 737 N N . ALA A 1 94 ? 3.063 -9.711 2.755 1.00 88.50 94 ALA A N 1
ATOM 738 C CA . ALA A 1 94 ? 2.915 -9.666 1.304 1.00 88.50 94 ALA A CA 1
ATOM 739 C C . ALA A 1 94 ? 3.686 -8.484 0.690 1.00 88.50 94 ALA A C 1
ATOM 741 O O . ALA A 1 94 ? 4.390 -8.668 -0.302 1.00 88.50 94 ALA A O 1
ATOM 742 N N . VAL A 1 95 ? 3.622 -7.295 1.301 1.00 90.25 95 VAL A N 1
ATOM 743 C CA . VAL A 1 95 ? 4.380 -6.116 0.844 1.00 90.25 95 VAL A CA 1
ATOM 744 C C . VAL A 1 95 ? 5.887 -6.352 0.932 1.00 90.25 95 VAL A C 1
ATOM 746 O O . VAL A 1 95 ? 6.593 -6.034 -0.020 1.00 90.25 95 VAL A O 1
ATOM 749 N N . ILE A 1 96 ? 6.383 -6.977 2.003 1.00 89.94 96 ILE A N 1
ATOM 750 C CA . IL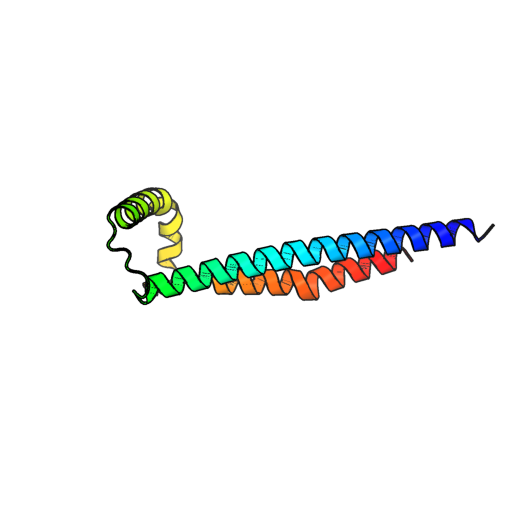E A 1 96 ? 7.809 -7.315 2.153 1.00 89.94 96 ILE A CA 1
ATOM 751 C C . ILE A 1 96 ? 8.264 -8.284 1.053 1.00 89.94 96 ILE A C 1
ATOM 753 O O . ILE A 1 96 ? 9.322 -8.090 0.455 1.00 89.94 96 ILE A O 1
ATOM 757 N N . ILE A 1 97 ? 7.457 -9.303 0.738 1.00 92.12 97 ILE A N 1
ATOM 758 C CA . ILE A 1 97 ? 7.752 -10.251 -0.349 1.00 92.12 97 ILE A CA 1
ATOM 759 C C . ILE A 1 97 ? 7.774 -9.535 -1.708 1.00 92.12 97 ILE A C 1
ATOM 761 O O . ILE A 1 97 ? 8.648 -9.800 -2.538 1.00 92.12 97 ILE A O 1
ATOM 765 N N . LEU A 1 98 ? 6.839 -8.609 -1.934 1.00 89.81 98 LEU A N 1
ATOM 766 C CA . LEU A 1 98 ? 6.790 -7.806 -3.154 1.00 89.81 98 LEU A CA 1
ATOM 767 C C . LEU A 1 98 ? 7.995 -6.865 -3.270 1.00 89.81 98 LEU A C 1
ATOM 769 O O . LEU A 1 98 ? 8.571 -6.740 -4.351 1.00 89.81 98 LEU A O 1
ATOM 773 N N . GLN A 1 99 ? 8.393 -6.237 -2.164 1.00 88.88 99 GLN A N 1
ATOM 774 C CA . GLN A 1 99 ? 9.500 -5.289 -2.108 1.00 88.88 99 GLN A CA 1
ATOM 775 C C . GLN A 1 99 ? 10.856 -5.985 -2.258 1.00 88.88 99 GLN A C 1
ATOM 777 O O . GLN A 1 99 ? 11.709 -5.469 -2.966 1.00 88.88 99 GLN A O 1
ATOM 782 N N . GLY A 1 100 ? 11.074 -7.140 -1.635 1.00 90.69 100 GLY A N 1
ATOM 783 C CA . GLY A 1 100 ? 12.343 -7.860 -1.743 1.00 90.69 100 GLY A CA 1
ATOM 784 C C . GLY A 1 100 ? 12.383 -8.778 -2.968 1.00 90.69 100 GLY A C 1
ATOM 785 O O . GLY A 1 100 ? 12.620 -8.321 -4.090 1.00 90.69 100 GLY A O 1
ATOM 786 N N . PRO A 1 101 ? 12.129 -10.085 -2.780 1.00 91.56 101 PRO A N 1
ATOM 787 C CA . PRO A 1 101 ? 12.435 -11.107 -3.774 1.00 91.56 101 PRO A CA 1
ATOM 788 C C . PRO A 1 101 ? 11.681 -10.930 -5.093 1.00 91.56 101 PRO A C 1
ATOM 790 O O . PRO A 1 101 ? 12.242 -11.215 -6.148 1.00 91.56 101 PRO A O 1
ATOM 793 N N . VAL A 1 102 ? 10.426 -10.473 -5.085 1.00 93.19 102 VAL A N 1
ATOM 794 C CA . VAL A 1 102 ? 9.664 -10.330 -6.338 1.00 93.19 102 VAL A CA 1
ATOM 795 C C . VAL A 1 102 ? 10.234 -9.200 -7.192 1.00 93.19 102 VAL A C 1
ATOM 797 O O . VAL A 1 102 ? 10.550 -9.426 -8.362 1.00 93.19 102 VAL A O 1
ATOM 800 N N . ARG A 1 103 ? 10.408 -8.004 -6.618 1.00 92.00 103 ARG A N 1
ATOM 801 C CA . ARG A 1 103 ? 10.978 -6.855 -7.331 1.00 92.00 103 ARG A CA 1
ATOM 802 C C . ARG A 1 103 ? 12.407 -7.131 -7.783 1.00 92.00 103 ARG A C 1
ATOM 804 O O . ARG A 1 103 ? 12.721 -6.871 -8.939 1.00 92.00 103 ARG A O 1
ATOM 811 N N . GLU A 1 104 ? 13.253 -7.669 -6.907 1.00 90.31 104 GLU A N 1
ATOM 812 C CA . GLU A 1 104 ? 14.663 -7.937 -7.218 1.00 90.31 104 GLU A CA 1
ATOM 813 C C . GLU A 1 104 ? 14.818 -8.947 -8.360 1.00 90.31 104 GLU A C 1
ATOM 815 O O . GLU A 1 104 ? 15.586 -8.710 -9.294 1.00 90.31 104 GLU A O 1
ATOM 820 N N . ASN A 1 105 ? 14.044 -10.036 -8.341 1.00 93.00 105 ASN A N 1
ATOM 821 C CA . ASN A 1 105 ? 14.095 -11.040 -9.402 1.00 93.00 105 ASN A CA 1
ATOM 822 C C . ASN A 1 105 ? 13.507 -10.524 -10.721 1.00 93.00 105 ASN A C 1
ATOM 824 O O . ASN A 1 105 ? 14.089 -10.767 -11.780 1.00 93.00 105 ASN A O 1
ATOM 828 N N . LEU A 1 106 ? 12.385 -9.795 -10.673 1.00 91.56 106 LEU A N 1
ATOM 829 C CA . LEU A 1 106 ? 11.770 -9.205 -11.864 1.00 91.56 106 LEU A CA 1
ATOM 830 C C . LEU A 1 106 ? 12.707 -8.182 -12.509 1.00 91.56 106 LEU A C 1
ATOM 832 O O . LEU A 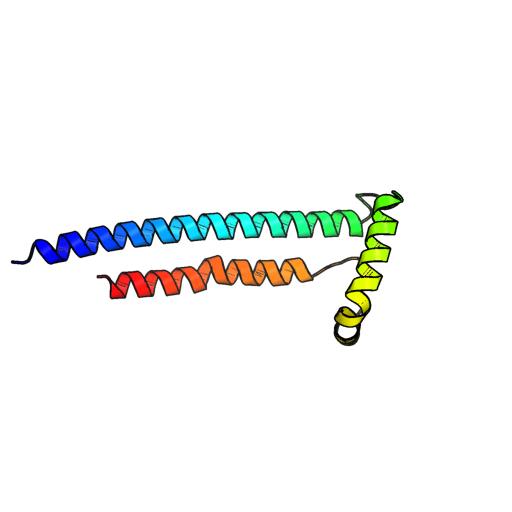1 106 ? 12.974 -8.249 -13.707 1.00 91.56 106 LEU A O 1
ATOM 836 N N . PHE A 1 107 ? 13.242 -7.263 -11.709 1.00 90.88 107 PHE A N 1
ATOM 837 C CA . PHE A 1 107 ? 14.146 -6.230 -12.190 1.00 90.88 107 PHE A CA 1
ATOM 838 C C . PHE A 1 107 ? 15.450 -6.826 -12.724 1.00 90.88 107 PHE A C 1
ATOM 840 O O . PHE A 1 107 ? 15.887 -6.483 -13.820 1.00 90.88 107 PHE A O 1
ATOM 847 N N . GLY A 1 108 ? 16.027 -7.793 -12.007 1.00 89.75 108 GLY A N 1
ATOM 848 C CA . GLY A 1 108 ? 17.208 -8.519 -12.461 1.00 89.75 108 GLY A CA 1
ATOM 849 C C . GLY A 1 108 ? 16.988 -9.252 -13.789 1.00 89.75 108 GLY A C 1
ATOM 850 O O . GLY A 1 108 ? 17.878 -9.246 -14.638 1.00 89.75 108 GLY A O 1
ATOM 851 N N . ALA A 1 109 ? 15.811 -9.846 -14.008 1.00 90.56 109 ALA A N 1
ATOM 852 C CA . ALA A 1 109 ? 15.469 -10.481 -15.281 1.00 90.56 109 ALA A CA 1
ATOM 853 C C . ALA A 1 109 ? 15.366 -9.462 -16.429 1.00 90.56 109 ALA A C 1
ATOM 855 O O . ALA A 1 109 ? 15.897 -9.707 -17.512 1.00 90.56 109 ALA A O 1
ATOM 856 N N . LEU A 1 110 ? 14.744 -8.305 -16.183 1.00 89.19 110 LEU A N 1
ATOM 857 C CA . LEU A 1 110 ? 14.622 -7.226 -17.171 1.00 89.19 110 LEU A CA 1
ATOM 858 C C . LEU A 1 110 ? 15.986 -6.629 -17.539 1.00 89.19 110 LEU A C 1
ATOM 860 O O . LEU A 1 110 ? 16.266 -6.429 -18.717 1.00 89.19 110 LEU A O 1
ATOM 864 N N . MET A 1 111 ? 16.859 -6.420 -16.551 1.00 87.88 111 MET A N 1
ATOM 865 C CA . MET A 1 111 ? 18.223 -5.926 -16.773 1.00 87.88 111 MET A CA 1
ATOM 866 C C . MET A 1 111 ? 19.059 -6.900 -17.612 1.00 87.88 111 MET A C 1
ATOM 868 O O . MET A 1 111 ? 19.828 -6.464 -18.461 1.00 87.88 111 MET A O 1
ATOM 872 N N . ARG A 1 112 ? 18.885 -8.218 -17.430 1.00 88.31 112 ARG A N 1
ATOM 873 C CA . ARG A 1 112 ? 19.555 -9.242 -18.257 1.00 88.31 112 ARG A CA 1
ATOM 874 C C . ARG A 1 112 ? 19.002 -9.328 -19.678 1.00 88.31 112 ARG A C 1
ATOM 876 O O . ARG A 1 112 ? 19.738 -9.709 -20.572 1.00 88.31 112 ARG A O 1
ATOM 883 N N . ALA A 1 113 ? 17.719 -9.028 -19.875 1.00 87.25 113 ALA A N 1
ATOM 884 C CA . ALA A 1 113 ? 17.095 -9.028 -21.198 1.00 87.25 113 ALA A CA 1
ATOM 885 C C . ALA A 1 113 ? 17.450 -7.776 -22.023 1.00 87.25 113 ALA A C 1
ATOM 887 O O . ALA A 1 113 ? 17.347 -7.805 -23.246 1.00 87.25 113 ALA A O 1
ATOM 888 N N . ALA A 1 114 ? 17.822 -6.682 -21.350 1.00 81.81 114 ALA A N 1
ATOM 889 C CA . ALA A 1 114 ? 18.200 -5.410 -21.965 1.00 81.81 114 ALA A CA 1
ATOM 890 C C . ALA A 1 114 ? 19.715 -5.253 -22.219 1.00 81.81 114 ALA A C 1
ATOM 892 O O . ALA A 1 114 ? 20.100 -4.320 -22.928 1.00 81.81 114 ALA A O 1
ATOM 893 N N . ALA A 1 115 ? 20.545 -6.119 -21.625 1.00 74.75 115 ALA A N 1
ATOM 894 C CA . ALA A 1 115 ? 21.999 -6.183 -21.804 1.00 74.75 115 ALA A CA 1
ATOM 895 C C . ALA A 1 115 ? 22.382 -7.064 -23.002 1.00 74.75 115 ALA A C 1
ATOM 897 O O . ALA A 1 115 ? 23.342 -6.687 -23.711 1.00 74.75 115 ALA A O 1
#